Protein AF-A0A968AL38-F1 (afdb_monomer)

Sequence (53 aa):
NNWTCQLCHQRKNELHCHHIVPVWAEPGLAKDELNLTTLCSECHLMVHGKELE

Mean predicted aligned error: 2.49 Å

Radius of gyration: 11.12 Å; Cα contacts (8 Å, |Δi|>4): 69; chains: 1; bounding box: 26×12×30 Å

pLDDT: mean 95.34, std 4.58, range [71.06, 98.25]

Structure (mmCIF, N/CA/C/O backbone):
data_AF-A0A968AL38-F1
#
_entry.id   AF-A0A968AL38-F1
#
loop_
_atom_site.group_PDB
_atom_site.id
_atom_site.type_symbol
_atom_site.label_atom_id
_atom_site.label_alt_id
_atom_site.label_comp_id
_atom_site.label_asym_id
_atom_site.label_entity_id
_atom_site.label_seq_id
_atom_site.pdbx_PDB_ins_code
_atom_site.Cartn_x
_atom_site.Cartn_y
_atom_site.Cartn_z
_atom_site.occupancy
_atom_site.B_iso_or_equiv
_atom_site.auth_seq_id
_atom_site.auth_comp_id
_atom_site.auth_asym_id
_atom_site.auth_atom_id
_atom_site.pdbx_PDB_model_num
ATOM 1 N N . ASN A 1 1 ? -11.071 -4.654 3.995 1.00 71.06 1 ASN A N 1
ATOM 2 C CA . ASN A 1 1 ? -10.008 -4.635 5.031 1.00 71.06 1 ASN A CA 1
ATOM 3 C C . ASN A 1 1 ? -10.451 -4.050 6.390 1.00 71.06 1 ASN A C 1
ATOM 5 O O . ASN A 1 1 ? -9.628 -4.078 7.281 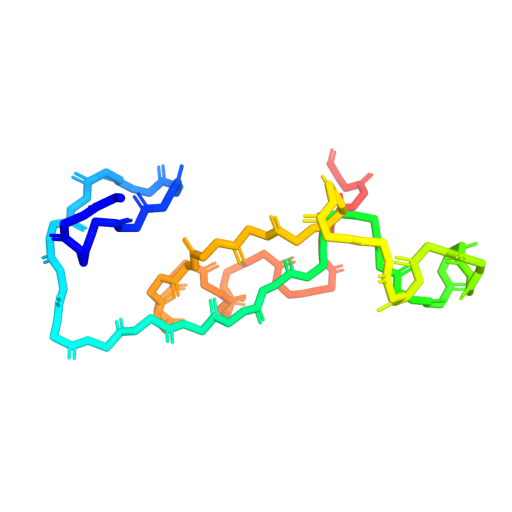1.00 71.06 1 ASN A O 1
ATOM 9 N N . ASN A 1 2 ? -11.691 -3.567 6.622 1.00 91.81 2 ASN A N 1
ATOM 10 C CA . ASN A 1 2 ? -12.162 -3.047 7.935 1.00 91.81 2 ASN A CA 1
ATOM 11 C C . ASN A 1 2 ? -11.221 -2.017 8.605 1.00 91.81 2 ASN A C 1
ATOM 13 O O . ASN A 1 2 ? -11.006 -2.049 9.817 1.00 91.81 2 ASN A O 1
ATOM 17 N N . TRP A 1 3 ? -10.637 -1.116 7.806 1.00 94.81 3 TRP A N 1
ATOM 18 C CA . TRP A 1 3 ? -9.630 -0.154 8.274 1.00 94.81 3 TRP A CA 1
ATOM 19 C C . TRP A 1 3 ? -8.386 -0.806 8.911 1.00 94.81 3 TRP A C 1
ATOM 21 O O . TRP A 1 3 ? -7.715 -0.219 9.758 1.00 94.81 3 TRP A O 1
ATOM 31 N N . THR A 1 4 ? -8.061 -2.028 8.491 1.00 97.75 4 THR A N 1
ATOM 32 C CA . THR A 1 4 ? -6.869 -2.768 8.910 1.00 97.75 4 THR A CA 1
ATOM 33 C C . THR A 1 4 ? -5.716 -2.540 7.938 1.00 97.75 4 THR A C 1
ATOM 35 O O . THR A 1 4 ? -5.842 -2.784 6.734 1.00 97.75 4 THR A O 1
ATOM 38 N N . CYS A 1 5 ? -4.571 -2.116 8.474 1.00 98.00 5 CYS A N 1
ATOM 39 C CA . CYS A 1 5 ? -3.319 -1.993 7.731 1.00 98.00 5 CYS A CA 1
ATOM 40 C C . CYS A 1 5 ? -2.902 -3.351 7.146 1.00 98.00 5 CY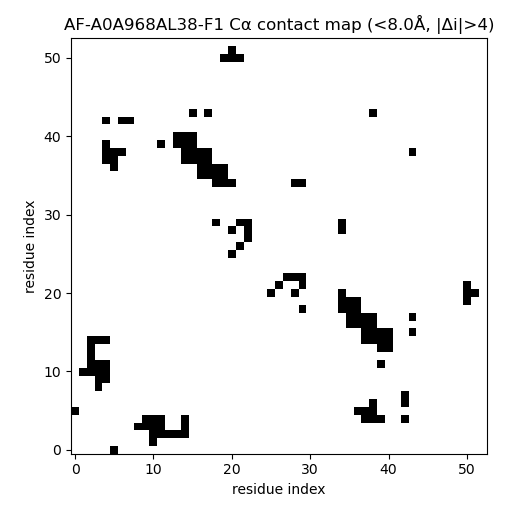S A C 1
ATOM 42 O O . CYS A 1 5 ? -2.907 -4.355 7.860 1.00 98.00 5 CYS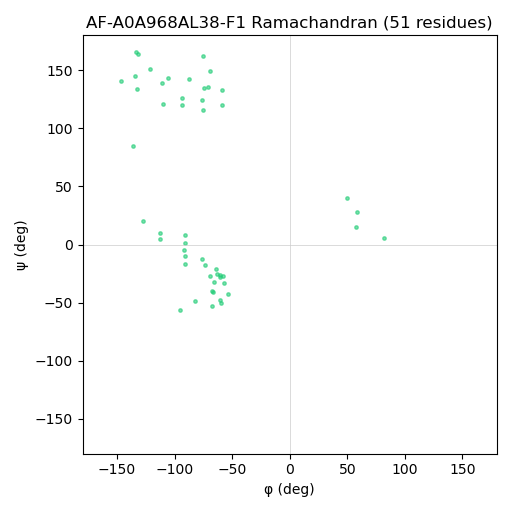 A O 1
ATOM 44 N N . GLN A 1 6 ? -2.519 -3.389 5.869 1.00 97.38 6 GLN A N 1
ATOM 45 C CA . GLN A 1 6 ? -2.133 -4.641 5.207 1.00 97.38 6 GLN A CA 1
ATOM 46 C C . GLN A 1 6 ? -0.731 -5.135 5.586 1.00 97.38 6 GLN A C 1
ATOM 48 O O . GLN A 1 6 ? -0.431 -6.294 5.331 1.00 97.38 6 GLN A O 1
ATOM 53 N N . LEU A 1 7 ? 0.087 -4.301 6.243 1.00 96.69 7 LEU A N 1
ATOM 54 C CA . LEU A 1 7 ? 1.418 -4.690 6.719 1.00 96.69 7 LEU A CA 1
ATOM 55 C C . LEU A 1 7 ? 1.420 -5.136 8.188 1.00 96.69 7 LEU A C 1
ATOM 57 O O . LEU A 1 7 ? 1.842 -6.239 8.499 1.00 96.69 7 LEU A O 1
ATOM 61 N N . CYS A 1 8 ? 0.947 -4.293 9.114 1.00 97.88 8 CYS A N 1
ATOM 62 C CA . CYS A 1 8 ? 0.993 -4.612 10.550 1.00 97.88 8 CYS A CA 1
ATOM 63 C C . CYS A 1 8 ? -0.267 -5.308 11.082 1.00 97.88 8 CYS A C 1
ATOM 65 O O . CYS A 1 8 ? -0.329 -5.653 12.263 1.00 97.88 8 CYS A O 1
ATOM 67 N N . HIS A 1 9 ? -1.296 -5.457 10.242 1.00 97.44 9 HIS A N 1
ATOM 68 C CA . HIS A 1 9 ? -2.578 -6.086 10.573 1.00 97.44 9 HIS A CA 1
ATOM 69 C C . HIS A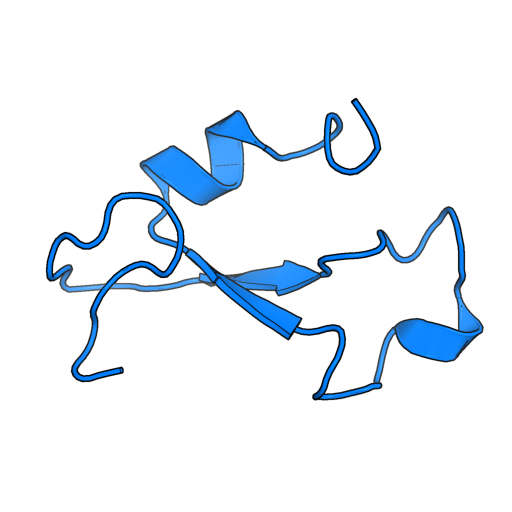 1 9 ? -3.343 -5.448 11.746 1.00 97.44 9 HIS A C 1
ATOM 71 O O . HIS A 1 9 ? -4.311 -6.018 12.247 1.00 97.44 9 HIS A O 1
ATOM 77 N N . GLN A 1 10 ? -2.968 -4.233 12.155 1.00 98.06 10 GLN A N 1
ATOM 78 C CA . GLN A 1 10 ? -3.691 -3.461 13.162 1.00 98.06 10 GLN A CA 1
ATOM 79 C C . GLN A 1 10 ? -4.806 -2.634 12.524 1.00 98.06 10 GLN A C 1
ATOM 81 O O . GLN A 1 10 ? -4.631 -2.057 11.444 1.00 98.06 10 GLN A O 1
ATOM 86 N N . ARG A 1 11 ? -5.940 -2.531 13.224 1.00 97.62 11 ARG A N 1
ATOM 87 C CA . ARG A 1 11 ? -7.002 -1.582 12.878 1.00 97.6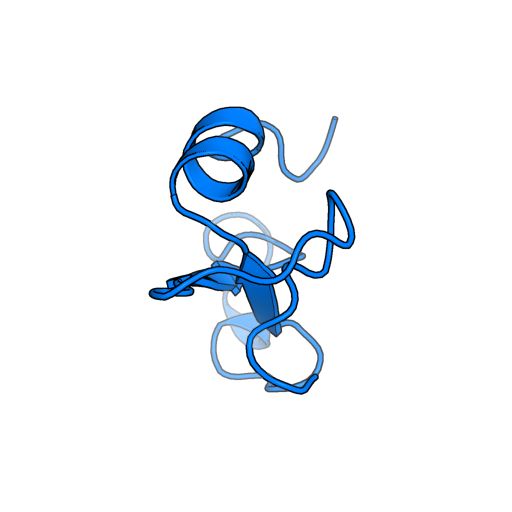2 11 ARG A CA 1
ATOM 88 C C . ARG A 1 11 ? -6.541 -0.164 13.200 1.00 97.62 11 ARG A C 1
ATOM 90 O O . ARG A 1 11 ? -5.967 0.082 14.261 1.00 97.62 11 ARG A O 1
ATOM 97 N N . LYS A 1 12 ? -6.788 0.763 12.283 1.00 97.12 12 LYS A N 1
ATOM 98 C CA . LYS A 1 12 ? -6.384 2.168 12.389 1.00 97.12 12 LYS A CA 1
ATOM 99 C C . LYS A 1 12 ? -7.560 3.070 12.013 1.00 97.12 12 LYS A C 1
ATOM 101 O O . LYS A 1 12 ? -8.552 2.608 11.463 1.00 97.12 12 LYS A O 1
ATOM 106 N N . ASN A 1 13 ? -7.452 4.354 12.338 1.00 95.69 13 ASN A N 1
ATOM 107 C CA . ASN A 1 13 ? -8.479 5.350 12.005 1.00 95.69 13 ASN A CA 1
ATOM 108 C C . ASN A 1 13 ? -8.230 6.017 10.643 1.00 95.69 13 ASN A C 1
ATOM 110 O O . ASN A 1 13 ? -9.091 6.726 10.141 1.00 95.69 13 ASN A O 1
ATOM 114 N N . GLU A 1 14 ? -7.055 5.783 10.057 1.00 96.50 14 GLU A N 1
ATOM 115 C CA . GLU A 1 14 ? -6.617 6.332 8.779 1.00 96.50 14 GLU A CA 1
ATOM 116 C C . GLU A 1 14 ? -5.726 5.305 8.073 1.00 96.50 14 GLU A C 1
ATOM 118 O O . GLU A 1 14 ? -4.919 4.620 8.716 1.00 96.50 14 GLU A O 1
ATOM 123 N N . LEU A 1 15 ? -5.889 5.198 6.755 1.00 97.94 15 LEU A N 1
ATOM 124 C CA . LEU A 1 15 ? -5.055 4.393 5.873 1.00 97.94 15 LEU A CA 1
ATOM 125 C C . LEU A 1 15 ? -4.692 5.212 4.633 1.00 97.94 15 LEU A C 1
ATOM 127 O O . LEU A 1 15 ? -5.514 5.964 4.116 1.00 97.94 15 LEU A O 1
ATOM 131 N N . HIS A 1 16 ? -3.479 4.997 4.145 1.00 97.19 16 HIS A N 1
ATOM 132 C CA . HIS A 1 16 ? -2.922 5.573 2.930 1.00 97.19 16 HIS A CA 1
ATOM 133 C C . HIS A 1 16 ? -2.872 4.505 1.847 1.00 97.19 16 HIS A C 1
ATOM 135 O O . HIS A 1 16 ? -2.589 3.337 2.126 1.00 97.19 16 HIS A O 1
ATOM 141 N N . CYS A 1 17 ? -3.139 4.913 0.612 1.00 96.06 17 CYS A N 1
ATOM 142 C CA . CYS A 1 17 ? -2.887 4.085 -0.555 1.00 96.06 17 CYS A CA 1
ATOM 143 C C . CYS A 1 17 ? -1.381 4.052 -0.833 1.00 96.06 17 CYS A C 1
ATOM 145 O O . CYS A 1 17 ? -0.734 5.096 -0.820 1.00 96.06 17 CYS A O 1
ATOM 147 N N . HIS A 1 18 ? -0.844 2.869 -1.099 1.00 96.88 18 HIS A N 1
ATOM 148 C CA . HIS A 1 18 ? 0.570 2.646 -1.369 1.00 96.88 18 HIS A CA 1
ATOM 149 C C . HIS A 1 18 ? 0.731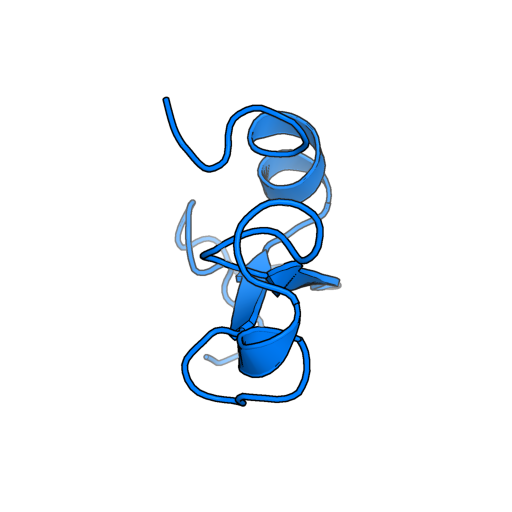 1.775 -2.612 1.00 96.88 18 HIS A C 1
ATOM 151 O O . HIS A 1 18 ? 0.056 0.752 -2.728 1.00 96.88 18 HIS A O 1
ATOM 157 N N . HIS A 1 19 ? 1.620 2.165 -3.521 1.00 97.50 19 HIS A N 1
ATOM 158 C CA . HIS A 1 19 ? 1.996 1.347 -4.673 1.00 97.50 19 HIS A CA 1
ATOM 159 C C . HIS A 1 19 ? 2.945 0.229 -4.235 1.00 97.50 19 HIS A C 1
ATOM 161 O O . HIS A 1 19 ? 3.979 0.523 -3.650 1.00 97.50 19 HIS A O 1
ATOM 167 N N . ILE A 1 20 ? 2.609 -1.032 -4.523 1.00 96.56 20 ILE A N 1
ATOM 168 C CA . ILE A 1 20 ? 3.443 -2.199 -4.187 1.00 96.56 20 ILE A CA 1
ATOM 169 C C . ILE A 1 20 ? 4.726 -2.172 -5.025 1.00 96.56 20 ILE A C 1
ATOM 171 O O . ILE A 1 20 ? 5.826 -2.218 -4.488 1.00 96.56 20 ILE A O 1
ATOM 175 N N . VAL A 1 21 ? 4.582 -2.053 -6.344 1.00 96.19 21 VAL A N 1
ATOM 176 C CA . VAL A 1 21 ? 5.666 -1.706 -7.263 1.00 96.19 21 VAL A CA 1
ATOM 177 C C . VAL A 1 21 ? 5.635 -0.192 -7.451 1.00 96.19 21 VAL A C 1
ATOM 179 O O . VAL A 1 21 ? 4.614 0.336 -7.914 1.00 96.19 21 VAL A O 1
ATOM 182 N N . PRO A 1 22 ? 6.711 0.534 -7.109 1.00 95.75 22 PRO A N 1
ATOM 183 C CA . PRO A 1 22 ? 6.682 1.983 -7.126 1.00 95.75 22 PRO A CA 1
ATOM 184 C C . PRO A 1 22 ? 6.605 2.518 -8.559 1.00 95.75 22 PRO A C 1
ATOM 186 O O . PRO A 1 22 ? 7.159 1.948 -9.500 1.00 95.75 22 PRO A O 1
ATOM 189 N N . VAL A 1 23 ? 5.954 3.674 -8.719 1.00 95.56 23 VAL A N 1
ATOM 190 C CA . VAL A 1 23 ? 5.697 4.292 -10.034 1.00 95.56 23 VAL A CA 1
ATOM 191 C C . VAL A 1 23 ? 6.980 4.551 -10.827 1.00 95.56 23 VAL A C 1
ATOM 193 O O . VAL A 1 23 ? 6.967 4.467 -12.050 1.00 95.56 23 VAL A O 1
ATOM 196 N N . TRP A 1 24 ? 8.091 4.865 -10.153 1.00 94.38 24 TRP A N 1
ATOM 197 C CA . TRP A 1 24 ? 9.372 5.103 -10.822 1.00 94.38 24 TRP A CA 1
ATOM 198 C C . TRP A 1 24 ? 9.976 3.829 -11.426 1.00 94.38 24 TRP A C 1
ATOM 200 O O . TRP A 1 24 ? 10.735 3.935 -12.387 1.00 94.38 24 TRP A O 1
ATOM 210 N N . ALA A 1 25 ? 9.657 2.654 -10.874 1.00 95.75 25 ALA A N 1
ATOM 211 C CA . ALA A 1 25 ? 10.162 1.376 -11.362 1.00 95.75 25 ALA A CA 1
ATOM 212 C C . ALA A 1 25 ? 9.330 0.893 -12.552 1.00 95.75 25 ALA A C 1
ATOM 214 O O . ALA A 1 25 ? 9.888 0.572 -13.592 1.00 95.75 25 ALA A O 1
ATOM 215 N 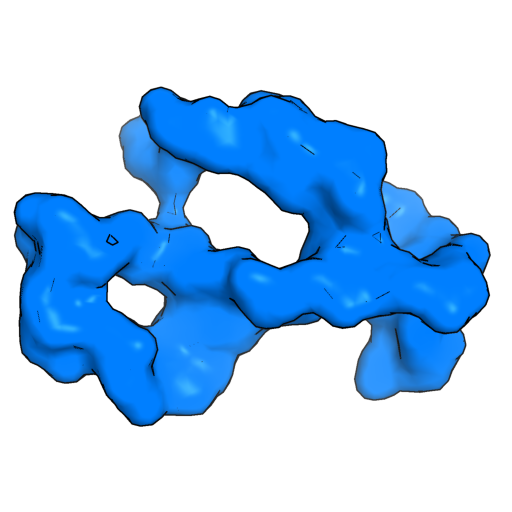N . GLU A 1 26 ? 7.999 0.917 -12.424 1.00 96.81 26 GLU A N 1
ATOM 216 C CA . GLU A 1 26 ? 7.077 0.465 -13.472 1.00 96.81 26 GLU A CA 1
ATOM 217 C C . GLU A 1 26 ? 5.904 1.448 -13.645 1.00 96.81 26 GLU A C 1
ATOM 219 O O . GLU A 1 26 ? 4.813 1.241 -13.099 1.00 96.81 26 GLU A O 1
ATOM 224 N N . PRO A 1 27 ? 6.077 2.525 -14.439 1.00 97.12 27 PRO A N 1
ATOM 225 C CA . PRO A 1 27 ? 5.047 3.551 -14.626 1.00 97.12 27 PRO A CA 1
ATOM 226 C C . PRO A 1 27 ? 3.713 3.012 -15.161 1.00 97.12 27 PRO A C 1
ATOM 228 O O . PRO A 1 27 ? 2.658 3.593 -14.901 1.00 97.12 27 PRO A O 1
ATOM 231 N N . GLY A 1 28 ? 3.745 1.893 -15.896 1.00 98.06 28 GLY A N 1
ATOM 232 C CA . GLY A 1 28 ? 2.551 1.234 -16.432 1.00 98.06 28 GLY A CA 1
ATOM 233 C C . GLY A 1 28 ? 1.597 0.711 -15.353 1.00 98.06 28 GLY A C 1
ATOM 234 O O . GLY A 1 28 ? 0.394 0.640 -15.596 1.00 98.06 28 GLY A O 1
ATOM 235 N N . LEU A 1 29 ? 2.103 0.422 -14.150 1.00 97.56 29 LEU A N 1
ATOM 236 C CA . LEU A 1 29 ? 1.317 -0.090 -13.023 1.00 97.56 29 LEU A CA 1
ATOM 237 C C . LEU A 1 29 ? 0.763 1.015 -12.113 1.00 97.56 29 LEU A C 1
ATOM 239 O O . LEU A 1 29 ? 0.098 0.727 -11.120 1.00 97.56 29 LEU A O 1
ATOM 243 N N . ALA A 1 30 ? 1.008 2.292 -12.424 1.00 96.38 30 ALA A N 1
ATOM 244 C CA . ALA A 1 30 ? 0.651 3.407 -11.543 1.00 96.38 30 ALA A CA 1
ATOM 245 C C . ALA A 1 30 ? -0.858 3.517 -11.246 1.00 96.38 30 ALA A C 1
ATOM 247 O O . ALA A 1 30 ? -1.243 4.080 -10.219 1.00 96.38 30 ALA A O 1
ATOM 248 N N . LYS A 1 31 ? -1.700 3.011 -12.156 1.00 96.25 31 LYS A N 1
ATOM 249 C CA . LYS A 1 31 ? -3.169 2.997 -12.045 1.00 96.25 31 LYS A CA 1
ATOM 250 C C . LYS A 1 31 ? -3.749 1.588 -11.901 1.00 96.25 31 LYS A C 1
ATOM 252 O O . LYS A 1 31 ? -4.967 1.446 -11.943 1.00 96.25 31 LYS A O 1
ATOM 257 N N . ASP A 1 32 ? -2.903 0.567 -11.794 1.00 97.94 32 ASP A N 1
ATOM 258 C CA . ASP A 1 32 ? -3.367 -0.801 -11.595 1.00 97.94 32 ASP A CA 1
ATOM 259 C C . ASP A 1 32 ? -3.821 -0.964 -10.142 1.00 97.94 32 ASP A C 1
ATOM 261 O O . ASP A 1 32 ? -3.018 -0.844 -9.218 1.00 97.94 32 ASP A O 1
ATOM 265 N N . GLU A 1 33 ? -5.110 -1.228 -9.934 1.00 96.75 33 GLU A N 1
ATOM 266 C CA . GLU A 1 33 ? -5.682 -1.435 -8.601 1.00 96.75 33 GLU A CA 1
ATOM 267 C C . GLU A 1 33 ? -5.052 -2.634 -7.880 1.00 96.75 33 GLU A C 1
ATOM 269 O O . GLU A 1 33 ? -4.966 -2.632 -6.652 1.00 96.75 33 GLU A O 1
ATOM 274 N N . LEU A 1 34 ? -4.559 -3.632 -8.624 1.00 97.31 34 LEU A N 1
ATOM 275 C CA . LEU A 1 34 ? -3.860 -4.788 -8.059 1.00 97.31 34 LEU A CA 1
ATOM 276 C C . LEU A 1 34 ? -2.446 -4.440 -7.577 1.00 97.31 34 LEU A C 1
ATOM 278 O O . LEU A 1 34 ? -1.877 -5.176 -6.773 1.00 97.31 34 LEU A O 1
ATOM 282 N N . ASN A 1 35 ? -1.894 -3.311 -8.029 1.00 97.75 35 ASN A N 1
ATOM 283 C CA . ASN A 1 35 ? -0.616 -2.770 -7.574 1.00 97.75 35 ASN A CA 1
ATOM 284 C C . ASN A 1 35 ? -0.777 -1.803 -6.385 1.00 97.75 35 ASN A C 1
ATOM 286 O O . ASN A 1 35 ? 0.182 -1.142 -5.988 1.00 97.75 35 ASN A O 1
ATOM 290 N N . LEU A 1 36 ? -1.975 -1.689 -5.807 1.00 97.00 36 LEU A N 1
ATOM 291 C CA . LEU A 1 36 ? -2.245 -0.819 -4.667 1.00 97.00 36 LEU A CA 1
ATOM 292 C C . LEU A 1 36 ? -2.524 -1.640 -3.408 1.00 97.00 36 LEU A C 1
ATOM 294 O O . LEU A 1 36 ? -3.248 -2.632 -3.416 1.00 97.00 36 LEU A O 1
ATOM 298 N N . THR A 1 37 ? -1.985 -1.181 -2.285 1.00 97.06 37 THR A N 1
ATOM 299 C CA . THR A 1 37 ? -2.296 -1.703 -0.954 1.00 97.06 37 THR A CA 1
ATOM 300 C C . THR A 1 37 ? -2.598 -0.561 0.009 1.00 97.06 37 THR A C 1
ATOM 302 O O . THR A 1 37 ? -2.306 0.602 -0.263 1.00 97.06 37 THR A O 1
ATOM 305 N N . THR A 1 38 ? -3.212 -0.869 1.150 1.00 97.38 38 THR A N 1
ATOM 306 C CA . THR A 1 38 ? -3.557 0.138 2.162 1.00 97.38 38 THR A CA 1
ATOM 307 C C . THR A 1 38 ? -2.701 -0.026 3.408 1.00 97.38 38 THR A C 1
ATOM 309 O O . THR A 1 38 ? -2.776 -1.064 4.079 1.00 97.38 38 THR A O 1
ATOM 312 N N . LEU A 1 39 ? -1.949 1.009 3.770 1.00 97.94 39 LEU A N 1
ATOM 313 C CA . LEU A 1 39 ? -1.048 1.014 4.922 1.00 97.94 39 LEU A CA 1
ATOM 314 C C . LEU A 1 39 ? -1.424 2.120 5.906 1.00 97.94 39 LEU A C 1
ATOM 316 O O . LEU A 1 39 ? -1.945 3.159 5.522 1.00 97.94 39 LEU A O 1
ATOM 320 N N . CYS A 1 40 ? -1.150 1.928 7.193 1.00 98.25 40 CYS A N 1
ATOM 321 C CA . CYS A 1 40 ? -1.223 3.034 8.148 1.00 98.25 40 CYS A CA 1
ATOM 322 C C . CYS A 1 40 ? -0.016 3.963 7.997 1.00 98.25 40 CYS A C 1
ATOM 324 O O . CYS A 1 40 ? 1.006 3.534 7.468 1.00 98.25 40 CYS A O 1
ATOM 326 N N . SER A 1 41 ? -0.089 5.194 8.510 1.00 97.56 41 SER A N 1
ATOM 327 C CA . SER A 1 41 ? 0.974 6.202 8.343 1.00 97.56 41 SER A CA 1
ATOM 328 C C . SER A 1 41 ? 2.360 5.699 8.775 1.00 97.56 41 SER A C 1
ATOM 330 O O . SER A 1 41 ? 3.334 5.885 8.057 1.00 97.56 41 SER A O 1
ATOM 332 N N . GLU A 1 42 ? 2.441 4.987 9.906 1.00 97.75 42 GLU A N 1
ATOM 333 C CA . GLU A 1 42 ? 3.684 4.377 10.414 1.00 97.75 42 GLU A CA 1
ATOM 334 C C . GLU A 1 42 ? 4.286 3.366 9.424 1.00 97.75 42 GLU A C 1
ATOM 336 O O . GLU A 1 42 ? 5.462 3.450 9.081 1.00 97.75 42 GLU A O 1
ATOM 341 N N . CYS A 1 43 ? 3.473 2.423 8.935 1.00 97.94 43 CYS A N 1
ATOM 342 C CA . CYS A 1 43 ? 3.902 1.418 7.964 1.00 97.94 43 CYS A CA 1
ATOM 343 C C . CYS A 1 43 ? 4.231 2.044 6.608 1.00 97.94 43 CYS A C 1
ATOM 345 O O . CYS A 1 43 ? 5.208 1.648 5.991 1.00 97.94 43 CYS A O 1
ATOM 347 N N . HIS A 1 44 ? 3.444 3.025 6.166 1.00 97.38 44 HIS A N 1
ATOM 348 C CA . HIS A 1 44 ? 3.653 3.724 4.903 1.00 97.38 44 HIS A CA 1
ATOM 349 C C . HIS A 1 44 ? 5.014 4.427 4.873 1.00 97.38 44 HIS A C 1
ATOM 351 O O . HIS A 1 44 ? 5.777 4.248 3.932 1.00 97.38 44 HIS A O 1
ATOM 357 N N . LEU A 1 45 ? 5.357 5.161 5.937 1.00 96.19 45 LEU A N 1
ATOM 358 C CA . LEU A 1 45 ? 6.660 5.821 6.066 1.00 96.19 45 LEU A CA 1
ATOM 359 C C . LEU A 1 45 ? 7.823 4.827 6.178 1.00 96.19 45 LEU A C 1
ATOM 361 O O . LEU A 1 45 ? 8.921 5.131 5.727 1.00 96.19 45 LEU A O 1
ATOM 365 N N . MET A 1 46 ? 7.593 3.658 6.781 1.00 96.31 46 MET A N 1
ATOM 366 C CA . MET A 1 46 ? 8.619 2.624 6.942 1.00 96.31 46 MET A CA 1
ATOM 367 C C . MET A 1 46 ? 9.058 2.018 5.605 1.00 96.31 46 MET A C 1
ATOM 369 O O . MET A 1 46 ? 10.248 1.759 5.432 1.00 96.31 46 MET A O 1
ATOM 373 N N . VAL A 1 47 ? 8.108 1.774 4.697 1.00 95.12 47 VAL A N 1
ATOM 374 C CA . VAL A 1 47 ? 8.375 1.126 3.401 1.00 95.12 47 VAL A CA 1
ATOM 375 C C . VAL A 1 47 ? 8.699 2.115 2.283 1.00 95.12 47 VAL A C 1
ATOM 377 O O . VAL A 1 47 ? 9.245 1.712 1.264 1.00 95.12 47 VAL A O 1
ATOM 380 N N . HIS A 1 48 ? 8.388 3.400 2.466 1.00 90.50 48 HIS A N 1
ATOM 381 C CA . HIS A 1 48 ? 8.606 4.418 1.445 1.00 90.50 48 HIS A CA 1
ATOM 382 C C . HIS A 1 48 ? 10.087 4.508 1.035 1.00 90.50 48 HIS A C 1
ATOM 384 O O . HIS A 1 48 ? 10.952 4.839 1.851 1.00 90.50 48 HIS A O 1
ATOM 390 N N . GLY A 1 49 ? 10.373 4.273 -0.245 1.00 87.88 49 GLY A N 1
ATOM 391 C CA . GLY A 1 49 ? 11.727 4.237 -0.806 1.00 87.88 49 GLY A CA 1
ATOM 392 C C . GLY A 1 49 ? 12.469 2.910 -0.612 1.00 87.88 49 GLY A C 1
ATOM 393 O O . GLY A 1 49 ? 13.651 2.843 -0.943 1.00 87.88 49 GLY A O 1
ATOM 394 N N . LYS A 1 50 ? 11.801 1.885 -0.072 1.00 89.81 50 LYS A N 1
ATOM 395 C CA . LYS A 1 50 ? 12.324 0.528 0.166 1.00 89.81 50 LYS A CA 1
ATOM 396 C C . LYS A 1 50 ? 11.426 -0.547 -0.442 1.00 89.81 50 LYS A C 1
ATOM 398 O O . LYS A 1 50 ? 11.455 -1.696 -0.024 1.00 89.81 50 LYS A O 1
ATOM 403 N N . GLU A 1 51 ? 10.592 -0.177 -1.408 1.00 88.88 51 GLU A N 1
ATOM 404 C CA . GLU A 1 51 ? 9.557 -1.053 -1.964 1.00 88.88 51 GLU A CA 1
ATOM 405 C C . GLU A 1 51 ? 10.136 -2.285 -2.683 1.00 88.88 51 GLU A C 1
ATOM 407 O O . GLU A 1 51 ? 9.438 -3.279 -2.858 1.00 88.88 51 GLU A O 1
ATOM 412 N N . LEU A 1 52 ? 11.407 -2.214 -3.098 1.00 86.00 52 LEU A N 1
ATOM 413 C CA . LEU A 1 52 ? 12.125 -3.275 -3.812 1.00 86.00 52 LEU A CA 1
ATOM 414 C C . LEU A 1 52 ? 13.272 -3.909 -2.997 1.00 86.00 52 LEU A C 1
ATOM 416 O O . LEU A 1 52 ? 14.083 -4.630 -3.581 1.00 86.00 52 LEU A O 1
ATOM 420 N N . GLU A 1 53 ? 13.378 -3.610 -1.696 1.00 84.50 53 GLU A N 1
ATOM 421 C CA . GLU A 1 53 ? 14.313 -4.281 -0.769 1.00 84.50 53 GLU A CA 1
ATOM 422 C C . GLU A 1 53 ? 13.733 -5.609 -0.257 1.00 84.50 53 GLU A C 1
ATOM 424 O O . GLU A 1 53 ? 14.492 -6.606 -0.243 1.00 84.50 53 GLU A O 1
#

Foldseek 3Di:
DQCAAPPPRDRDPDWDKDFLQDCVRPVVCVPPPVRIGIHDPVVRVVCVVVSPD

Solvent-accessible surface 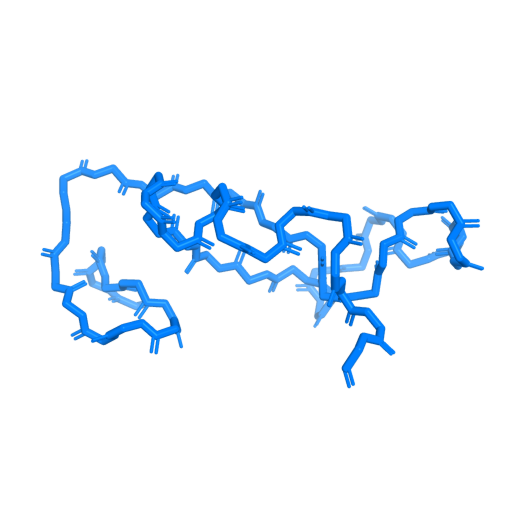area (backbone atoms only — not comparable to full-atom values): 3303 Å² total; per-residue (Å²): 111,87,55,33,20,73,81,82,67,45,73,49,97,59,70,43,85,39,58,55,64,43,48,90,80,42,61,88,44,66,80,40,71,88,34,49,45,46,24,28,70,71,58,44,64,70,42,62,94,47,67,87,115

Secondary structure (DSSP, 8-state):
-TTB-TTT--B-S--EEEESS-TTT-GGGTT-GGGEEEE-HHHHHHHTT-TT-

Nearest PDB structures (foldseek):
  5h0o-assembly1_A  TM=8.212E-01  e=5.172E-02  Geobacillus virus E2
  4h9d-assembly1_C  TM=8.017E-01  e=7.281E-02  Geobacter metallireducens GS-15
  4h9d-assembly1_A  TM=8.042E-01  e=1.897E-0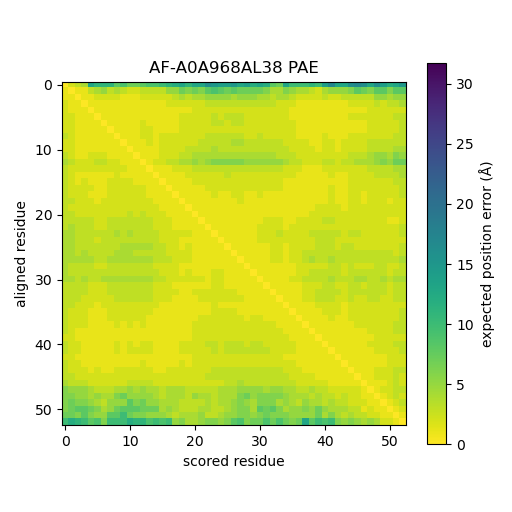1  Geobacter metallireducens GS-15
  4h9d-assembly1_B  TM=7.679E-01  e=2.859E-01  Geobacter metallireducens GS-15